Protein AF-I0JNL7-F1 (afdb_monomer)

Secondary structure (DSSP, 8-state):
-TTTS-TT--EEEEETTEEEEE-HHHHHHHHHHHHHHHTTS-EEEEEEEEEEEEEETTEEEEEEEEEEEETTEEPS--EEEEEEEEE-TTT--EE-

Solvent-accessible surface area (backbone atoms only — not comparable to full-atom values): 5604 Å² total; per-residue (Å²): 103,80,90,48,47,33,82,82,31,79,45,77,49,78,56,97,94,42,78,49,78,36,43,34,68,56,49,44,50,54,50,51,53,51,52,61,73,44,67,90,48,60,63,47,81,48,75,45,80,74,48,78,47,74,78,50,99,53,31,34,41,36,32,32,39,35,34,39,30,51,75,86,40,76,48,88,66,65,51,77,44,80,42,62,31,37,50,38,85,89,78,74,42,73,22,60

Structure (mmCIF, N/CA/C/O backbone):
data_AF-I0JNL7-F1
#
_entry.id   AF-I0JNL7-F1
#
loop_
_atom_site.group_PDB
_atom_site.id
_atom_site.type_symbol
_atom_site.label_atom_id
_atom_site.label_alt_id
_atom_site.label_comp_id
_atom_site.label_asym_id
_atom_site.label_entity_id
_atom_site.label_seq_id
_atom_site.pdbx_PDB_ins_code
_atom_site.Cartn_x
_atom_site.Cartn_y
_atom_site.Cartn_z
_atom_site.occupancy
_atom_site.B_iso_or_equiv
_atom_site.auth_seq_id
_atom_site.auth_comp_id
_atom_site.auth_asym_id
_atom_site.auth_atom_id
_atom_site.pdbx_PDB_model_num
ATOM 1 N N . MET A 1 1 ? 1.568 11.200 0.743 1.00 85.19 1 MET A N 1
ATOM 2 C CA . MET A 1 1 ? 1.056 10.433 -0.419 1.00 85.19 1 MET A CA 1
ATOM 3 C C . MET A 1 1 ? 1.863 10.620 -1.693 1.00 85.19 1 MET A C 1
ATOM 5 O O . MET A 1 1 ? 2.372 9.633 -2.199 1.00 85.19 1 MET A O 1
ATOM 9 N N . ARG A 1 2 ? 2.052 11.847 -2.201 1.00 90.69 2 ARG A N 1
ATOM 10 C CA . ARG A 1 2 ? 2.714 12.076 -3.504 1.00 90.69 2 ARG A CA 1
ATOM 11 C C . ARG A 1 2 ? 4.140 11.515 -3.647 1.00 90.69 2 ARG A C 1
ATOM 13 O O . ARG A 1 2 ? 4.547 11.257 -4.769 1.00 90.69 2 ARG A O 1
ATOM 20 N N . ALA A 1 3 ? 4.875 11.337 -2.546 1.00 88.38 3 ALA A N 1
ATOM 21 C CA . ALA A 1 3 ? 6.232 10.782 -2.559 1.00 88.38 3 ALA A CA 1
ATOM 22 C C . ALA A 1 3 ? 6.280 9.255 -2.776 1.00 88.38 3 ALA A C 1
ATOM 24 O O . ALA A 1 3 ? 7.260 8.755 -3.311 1.00 88.38 3 ALA A O 1
ATOM 25 N N . VAL A 1 4 ? 5.224 8.529 -2.385 1.00 89.56 4 VAL A N 1
ATOM 26 C CA . VAL A 1 4 ? 5.210 7.051 -2.348 1.00 89.56 4 VAL A CA 1
ATOM 27 C C . VAL A 1 4 ? 4.334 6.417 -3.429 1.00 89.56 4 VAL A C 1
ATOM 29 O O . VAL A 1 4 ? 4.451 5.223 -3.685 1.00 89.56 4 VAL A O 1
ATOM 32 N N . ILE A 1 5 ? 3.466 7.207 -4.068 1.00 91.94 5 ILE A N 1
ATOM 33 C CA . ILE A 1 5 ? 2.637 6.768 -5.192 1.00 91.94 5 ILE A CA 1
ATOM 34 C C . ILE A 1 5 ? 3.310 7.188 -6.503 1.00 91.94 5 ILE A C 1
ATOM 36 O O . ILE A 1 5 ? 3.659 8.358 -6.681 1.00 91.94 5 ILE A O 1
ATOM 40 N N . SER A 1 6 ? 3.465 6.244 -7.423 1.00 92.69 6 SER A N 1
ATOM 41 C CA . SER A 1 6 ? 3.900 6.462 -8.796 1.00 92.69 6 SER A CA 1
ATOM 42 C C . SER A 1 6 ? 2.882 7.288 -9.573 1.00 92.69 6 SER A C 1
ATOM 44 O O . SER A 1 6 ? 1.671 7.093 -9.469 1.00 92.69 6 SER A O 1
ATOM 46 N N . LYS A 1 7 ? 3.371 8.186 -10.431 1.00 92.62 7 LYS A N 1
ATOM 47 C CA . LYS A 1 7 ? 2.505 8.945 -11.348 1.00 92.62 7 LYS A CA 1
ATOM 48 C C . LYS A 1 7 ? 1.790 8.049 -12.361 1.00 92.62 7 LYS A C 1
ATOM 50 O O . LYS A 1 7 ? 0.745 8.443 -12.869 1.00 92.62 7 LYS A O 1
ATOM 55 N N . ASP A 1 8 ? 2.323 6.853 -12.588 1.00 93.38 8 ASP A N 1
ATOM 56 C CA . ASP A 1 8 ? 1.777 5.853 -13.502 1.00 93.38 8 ASP A CA 1
ATOM 57 C C . ASP A 1 8 ? 0.855 4.846 -12.791 1.00 93.38 8 ASP A C 1
ATOM 59 O O . ASP A 1 8 ? 0.498 3.821 -13.372 1.00 93.38 8 ASP A O 1
ATOM 63 N N . LEU A 1 9 ? 0.472 5.109 -11.531 1.00 93.44 9 LEU A N 1
ATOM 64 C CA . LEU A 1 9 ? -0.412 4.228 -10.770 1.00 93.44 9 LEU A CA 1
ATOM 65 C C . LEU A 1 9 ? -1.728 3.983 -11.517 1.00 93.44 9 LEU A C 1
ATOM 67 O O . LEU A 1 9 ? -2.446 4.922 -11.875 1.00 93.44 9 LEU A O 1
ATOM 71 N N . ILE A 1 10 ? -2.087 2.703 -11.616 1.00 94.81 10 ILE A N 1
ATOM 72 C CA . ILE A 1 10 ? -3.417 2.234 -11.996 1.00 94.81 10 ILE A CA 1
ATOM 73 C C . ILE A 1 10 ? -3.949 1.382 -10.842 1.00 94.81 10 ILE A C 1
ATOM 75 O O . ILE A 1 10 ? -3.498 0.260 -10.615 1.00 94.81 10 ILE A O 1
ATOM 79 N N . GLY A 1 11 ? -4.901 1.933 -10.095 1.00 94.12 11 GLY A N 1
ATOM 80 C CA . GLY A 1 11 ? -5.580 1.258 -8.996 1.00 94.12 11 GLY A CA 1
ATOM 81 C C . GLY A 1 11 ? -6.937 0.715 -9.429 1.00 94.12 11 GLY A C 1
ATOM 82 O O . GLY A 1 11 ? -7.665 1.383 -10.159 1.00 94.12 11 GLY A O 1
ATOM 83 N N . ARG A 1 12 ? -7.299 -0.470 -8.932 1.00 95.25 12 ARG A N 1
ATOM 84 C CA . ARG A 1 12 ? -8.653 -1.025 -9.031 1.00 95.25 12 ARG A CA 1
ATOM 85 C C . ARG A 1 12 ? -9.136 -1.448 -7.653 1.00 95.25 12 ARG A C 1
ATOM 87 O O . ARG A 1 12 ? -8.497 -2.270 -7.000 1.00 95.25 12 ARG A O 1
ATOM 94 N N . GLU A 1 13 ? -10.281 -0.922 -7.239 1.00 94.00 13 GLU A N 1
ATOM 95 C CA . GLU A 1 13 ? -10.981 -1.337 -6.025 1.00 94.00 13 GLU A CA 1
ATOM 96 C C . GLU A 1 13 ? -12.204 -2.171 -6.406 1.00 94.00 13 GLU A C 1
ATOM 98 O O . GLU A 1 13 ? -12.986 -1.778 -7.272 1.00 94.00 13 GLU A O 1
ATOM 103 N N . ILE A 1 14 ? -12.388 -3.311 -5.737 1.00 94.50 14 ILE A N 1
ATOM 104 C CA . ILE A 1 14 ? -13.624 -4.088 -5.816 1.00 94.50 14 ILE A CA 1
ATOM 105 C C . ILE A 1 14 ? -14.317 -4.000 -4.464 1.00 94.50 14 ILE A C 1
ATOM 107 O O . ILE A 1 14 ? -13.836 -4.548 -3.473 1.00 94.50 14 ILE A O 1
ATOM 111 N N . ARG A 1 15 ? -15.469 -3.332 -4.425 1.00 90.19 15 ARG A N 1
ATOM 112 C CA . ARG A 1 15 ? -16.245 -3.131 -3.200 1.00 90.19 15 ARG A CA 1
ATOM 113 C C . ARG A 1 15 ? -17.732 -3.251 -3.495 1.00 90.19 15 ARG A C 1
ATOM 115 O O . ARG A 1 15 ? -18.227 -2.679 -4.460 1.00 90.19 15 ARG A O 1
ATOM 122 N N . GLN A 1 16 ? -18.450 -4.016 -2.668 1.00 89.94 16 GLN A N 1
ATOM 123 C CA . GLN A 1 16 ? -19.906 -4.215 -2.791 1.00 89.94 16 GLN A CA 1
ATOM 124 C C . GLN A 1 16 ? -20.351 -4.632 -4.211 1.00 89.94 16 GLN A C 1
ATOM 126 O O . GLN A 1 16 ? -21.352 -4.148 -4.734 1.00 89.94 16 GLN A O 1
ATOM 131 N N . GLY A 1 17 ? -19.576 -5.509 -4.861 1.00 92.75 17 GLY A N 1
ATOM 132 C CA . GLY A 1 17 ? -19.870 -6.000 -6.213 1.00 92.75 17 GLY A CA 1
ATOM 133 C C . GLY A 1 17 ? -19.610 -4.998 -7.343 1.00 92.75 17 GLY A C 1
ATOM 134 O O . GLY A 1 17 ? -19.960 -5.281 -8.485 1.00 92.75 17 GLY A O 1
ATOM 135 N N . LYS A 1 18 ? -18.998 -3.844 -7.056 1.00 95.69 18 LYS A N 1
ATOM 136 C CA . LYS A 1 18 ? -18.609 -2.839 -8.053 1.00 95.69 18 LYS A CA 1
ATOM 137 C C . LYS A 1 18 ? -17.094 -2.773 -8.175 1.00 95.69 18 LYS A C 1
ATOM 139 O O . LYS A 1 18 ? -16.397 -2.879 -7.170 1.00 95.69 18 LYS A O 1
ATOM 144 N N . ALA A 1 19 ? -16.615 -2.586 -9.401 1.00 95.62 19 ALA A N 1
ATOM 145 C CA . ALA A 1 19 ? -15.219 -2.296 -9.688 1.00 95.62 19 ALA A CA 1
ATOM 146 C C . ALA A 1 19 ? -15.080 -0.810 -10.030 1.00 95.62 19 ALA A C 1
ATOM 148 O O . ALA A 1 19 ? -15.797 -0.319 -10.902 1.00 95.62 19 ALA A O 1
ATOM 149 N N . ASN A 1 20 ? -14.169 -0.120 -9.350 1.00 94.88 20 ASN A N 1
ATOM 150 C CA . ASN A 1 20 ? -13.814 1.265 -9.632 1.00 94.88 20 ASN A CA 1
ATOM 151 C C . ASN A 1 20 ? -12.321 1.347 -9.946 1.00 94.88 20 ASN A C 1
ATOM 153 O O . ASN A 1 20 ? -11.514 0.718 -9.258 1.00 94.88 20 ASN A O 1
ATOM 157 N N . ASP A 1 21 ? -11.973 2.144 -10.953 1.00 95.25 21 ASP A N 1
ATOM 158 C CA . ASP A 1 21 ? -10.591 2.385 -11.356 1.00 95.25 21 ASP A CA 1
ATOM 159 C C . ASP A 1 21 ? -10.160 3.799 -10.961 1.00 95.25 21 ASP A C 1
ATOM 161 O O . ASP A 1 21 ? -10.926 4.756 -11.096 1.00 95.25 21 ASP A O 1
ATOM 165 N N . TYR A 1 22 ? -8.919 3.933 -10.499 1.00 94.06 22 TYR A N 1
ATOM 166 C CA . TYR A 1 22 ? -8.334 5.196 -10.058 1.00 94.06 22 TYR A CA 1
ATOM 167 C C . TYR A 1 22 ? -6.925 5.357 -10.625 1.00 94.06 22 TYR A C 1
ATOM 169 O O . TYR A 1 22 ? -6.138 4.413 -10.645 1.00 94.06 22 TYR A O 1
ATOM 177 N N . GLY A 1 23 ? -6.595 6.571 -11.061 1.00 95.50 23 GLY A N 1
ATOM 178 C CA . GLY A 1 23 ? -5.224 6.952 -11.405 1.00 95.50 23 GLY A CA 1
ATOM 179 C C . GLY A 1 23 ? -4.479 7.570 -10.220 1.00 95.50 23 GLY A C 1
ATOM 180 O O . GLY A 1 23 ? -4.991 7.620 -9.097 1.00 95.50 23 GLY A O 1
ATOM 181 N N . TYR A 1 24 ? -3.296 8.119 -10.494 1.00 95.19 24 TYR A N 1
ATOM 182 C CA . TYR A 1 24 ? -2.467 8.831 -9.517 1.00 95.19 24 TYR A CA 1
ATOM 183 C C . TYR A 1 24 ? -3.223 9.911 -8.730 1.00 95.19 24 TYR A C 1
ATOM 185 O O . TYR A 1 24 ? -3.295 9.828 -7.506 1.00 95.19 24 TYR A O 1
ATOM 193 N N . GLU A 1 25 ? -3.812 10.905 -9.407 1.00 95.88 25 GLU A N 1
ATOM 194 C CA . GLU A 1 25 ? -4.465 12.029 -8.715 1.00 95.88 25 GLU A CA 1
ATOM 195 C C . GLU A 1 25 ? -5.668 11.564 -7.887 1.00 95.88 25 GLU A C 1
ATOM 197 O O . GLU A 1 25 ? -5.776 11.936 -6.723 1.00 95.88 25 GLU A O 1
ATOM 202 N N . GLY A 1 26 ? -6.504 10.671 -8.430 1.00 94.0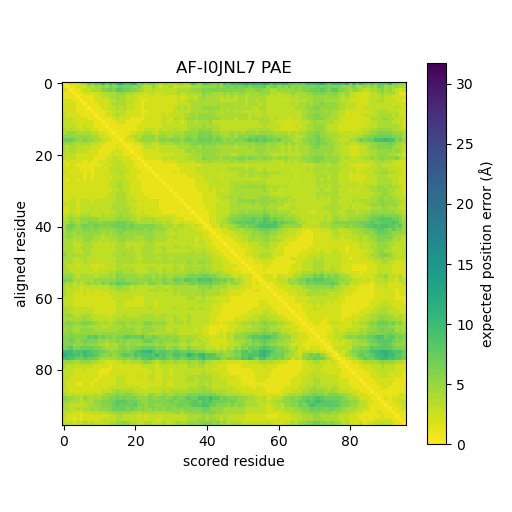6 26 GLY A N 1
ATOM 203 C CA . GLY A 1 26 ? -7.649 10.119 -7.697 1.00 94.06 26 GLY A CA 1
ATOM 204 C C . GLY A 1 26 ? -7.232 9.316 -6.461 1.00 94.06 26 GLY A C 1
ATOM 205 O O . GLY A 1 26 ? -7.862 9.419 -5.412 1.00 94.06 26 GLY A O 1
ATOM 206 N N . SER A 1 27 ? -6.130 8.569 -6.549 1.00 93.56 27 SER A N 1
ATOM 207 C CA . SER A 1 27 ? -5.589 7.823 -5.406 1.00 93.56 27 SER A CA 1
ATOM 208 C C . SER A 1 27 ? -4.987 8.755 -4.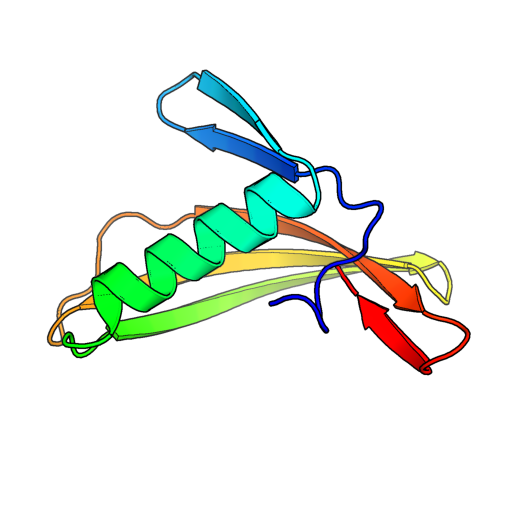354 1.00 93.56 27 SER A C 1
ATOM 210 O O . SER A 1 27 ? -5.213 8.565 -3.161 1.00 93.56 27 SER A O 1
ATOM 212 N N . VAL A 1 28 ? -4.237 9.781 -4.774 1.00 94.88 28 VAL A N 1
ATOM 213 C CA . VAL A 1 28 ? -3.692 10.799 -3.864 1.00 94.88 28 VAL A CA 1
ATOM 214 C C . VAL A 1 28 ? -4.823 11.526 -3.145 1.00 94.88 28 VAL A C 1
ATOM 216 O O . VAL A 1 28 ? -4.773 11.641 -1.923 1.00 94.88 28 VAL A O 1
ATOM 219 N N . GLU A 1 29 ? -5.840 11.978 -3.877 1.00 94.88 29 GLU A N 1
ATOM 220 C CA . GLU A 1 29 ? -6.990 12.680 -3.317 1.00 94.88 29 GLU A CA 1
ATOM 221 C C . GLU A 1 29 ? -7.781 11.791 -2.351 1.00 94.88 29 GLU A C 1
ATOM 223 O O . GLU A 1 29 ? -8.028 12.205 -1.220 1.00 94.88 29 GLU A O 1
ATOM 228 N N . GLY A 1 30 ? -8.104 10.555 -2.744 1.00 92.31 30 GLY A N 1
ATOM 229 C CA . GLY A 1 30 ? -8.841 9.618 -1.893 1.00 92.31 30 GLY A CA 1
ATOM 230 C C . GLY A 1 30 ? -8.121 9.322 -0.575 1.00 92.31 30 GLY A C 1
ATOM 231 O O . GLY A 1 30 ? -8.734 9.344 0.496 1.00 92.31 30 GLY A O 1
ATOM 232 N N . TRP A 1 31 ? -6.799 9.126 -0.619 1.00 92.00 31 TRP A N 1
ATOM 233 C CA . TRP A 1 31 ? -6.004 8.967 0.599 1.00 92.00 31 TRP A CA 1
ATOM 234 C C . TRP A 1 31 ? -5.947 10.249 1.427 1.00 92.00 31 TRP A C 1
ATOM 236 O O . TRP A 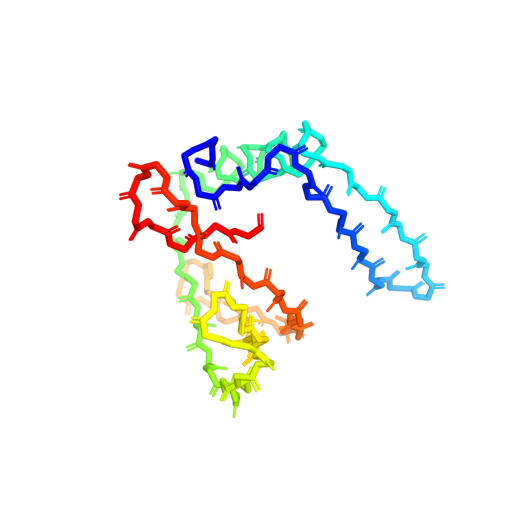1 31 ? -6.103 10.181 2.642 1.00 92.00 31 TRP A O 1
ATOM 246 N N . THR A 1 32 ? -5.763 11.414 0.802 1.00 93.50 32 THR A N 1
ATOM 247 C CA . THR A 1 32 ? -5.779 12.702 1.510 1.00 93.50 32 THR A CA 1
ATOM 248 C C . THR A 1 32 ? -7.104 12.925 2.237 1.00 93.50 32 THR A C 1
ATOM 250 O O . THR A 1 32 ? -7.085 13.260 3.417 1.00 93.50 32 THR A O 1
ATOM 253 N N . GLN A 1 33 ? -8.241 12.676 1.582 1.00 93.38 33 GLN A N 1
ATOM 254 C CA . GLN A 1 33 ? -9.565 12.766 2.204 1.00 93.38 33 GLN A CA 1
ATOM 255 C C . GLN A 1 33 ? -9.716 11.776 3.367 1.00 93.38 33 GLN A C 1
ATOM 257 O O . GLN A 1 33 ? -10.255 12.133 4.410 1.00 93.38 33 GLN A O 1
ATOM 262 N N . THR A 1 34 ? -9.199 10.554 3.214 1.00 89.50 34 THR A N 1
ATOM 263 C CA . THR A 1 34 ? -9.230 9.532 4.271 1.00 89.50 34 THR A CA 1
ATOM 264 C C . THR A 1 34 ? -8.431 9.973 5.499 1.00 89.50 34 THR A C 1
ATOM 266 O O . THR A 1 34 ? -8.945 9.913 6.612 1.00 89.50 34 THR A O 1
ATOM 269 N N . PHE A 1 35 ? -7.196 10.452 5.320 1.00 89.94 35 PHE A N 1
ATOM 270 C CA . PHE A 1 35 ? -6.382 10.938 6.439 1.00 89.94 35 PHE A CA 1
ATOM 271 C C . PHE A 1 35 ? -7.006 12.155 7.121 1.00 89.94 35 PHE A C 1
ATOM 273 O O . PHE A 1 35 ? -7.006 12.223 8.345 1.00 89.94 35 PHE A O 1
ATOM 280 N N . GLU A 1 36 ? -7.575 13.081 6.349 1.00 93.69 36 GLU A N 1
ATOM 281 C CA . GLU A 1 36 ? -8.255 14.254 6.897 1.00 93.69 36 GLU A CA 1
ATOM 282 C C . GLU A 1 36 ? -9.501 13.865 7.705 1.00 93.69 36 GLU A C 1
ATOM 284 O O . GLU A 1 36 ? -9.729 14.406 8.782 1.00 93.69 36 GLU A O 1
ATOM 289 N N . TYR A 1 37 ? -10.285 12.895 7.224 1.00 91.62 37 TYR A N 1
ATOM 290 C CA . TYR A 1 37 ? -11.481 12.408 7.916 1.00 91.62 37 TYR A CA 1
ATOM 291 C C . TYR A 1 37 ? -11.164 11.783 9.285 1.00 91.62 37 TYR A C 1
ATOM 293 O O . TYR A 1 37 ? -11.923 11.963 10.237 1.00 91.62 37 TYR A O 1
ATOM 301 N N . PHE A 1 38 ? -10.041 11.068 9.394 1.00 90.12 38 PHE A N 1
ATOM 302 C CA . PHE A 1 38 ? -9.631 10.374 10.619 1.00 90.12 38 PHE A CA 1
ATOM 303 C C . PHE A 1 38 ? -8.652 11.165 11.497 1.00 90.12 38 PHE A C 1
ATOM 305 O O . PHE A 1 38 ? -8.231 10.650 12.527 1.00 90.12 38 PHE A O 1
ATOM 312 N N . LYS A 1 39 ? -8.289 12.403 11.137 1.00 91.25 39 LYS A N 1
ATOM 313 C CA . LYS A 1 39 ? -7.222 13.160 11.820 1.00 91.25 39 LYS A CA 1
ATOM 314 C C . LYS A 1 39 ? -7.462 13.397 13.319 1.00 91.25 39 LYS A C 1
ATOM 316 O O . LYS A 1 39 ? -6.501 13.520 14.069 1.00 91.25 39 LYS A O 1
ATOM 321 N N . ASP A 1 40 ? -8.730 13.472 13.726 1.00 93.56 40 ASP A N 1
ATOM 322 C CA . ASP A 1 40 ? -9.159 13.750 15.103 1.00 93.56 40 ASP A CA 1
ATOM 323 C C . ASP A 1 40 ? -9.629 12.477 15.838 1.00 93.56 40 ASP A C 1
ATOM 325 O O . ASP A 1 40 ? -10.201 12.563 16.923 1.00 93.56 40 ASP A O 1
ATOM 329 N N . GLN A 1 41 ? -9.428 11.296 15.242 1.00 92.38 41 GLN A N 1
ATOM 330 C CA . GLN A 1 41 ? -9.810 9.998 15.805 1.00 92.38 41 GLN A CA 1
ATOM 331 C C . GLN A 1 41 ? -8.563 9.190 16.165 1.00 92.38 41 GLN A C 1
ATOM 333 O O . GLN A 1 41 ? -7.540 9.273 15.481 1.00 92.38 41 GLN A O 1
ATOM 338 N N . GLU A 1 42 ? -8.646 8.363 17.210 1.00 92.69 42 GLU A N 1
ATOM 339 C CA . GLU A 1 42 ? -7.582 7.403 17.514 1.00 92.69 42 GLU A CA 1
ATOM 340 C C . GLU A 1 42 ? -7.688 6.234 16.530 1.00 92.69 42 GLU A C 1
ATOM 342 O O . GLU A 1 42 ? -8.370 5.238 16.781 1.00 92.69 42 GLU A O 1
ATOM 347 N N . MET A 1 43 ? -7.060 6.399 15.365 1.00 92.44 43 MET A N 1
ATOM 348 C CA . MET A 1 43 ? -7.073 5.418 14.288 1.00 92.44 43 MET A CA 1
ATOM 349 C C . MET A 1 43 ? -5.701 4.776 14.106 1.00 92.44 43 MET A C 1
ATOM 351 O O . MET A 1 43 ? -4.699 5.466 13.912 1.00 92.44 43 MET A O 1
ATOM 355 N N . GLU A 1 44 ? -5.667 3.445 14.110 1.00 92.50 44 GLU A N 1
ATOM 356 C CA . GLU A 1 44 ? -4.459 2.674 13.831 1.00 92.50 44 GLU A CA 1
ATOM 357 C C . GLU A 1 44 ? -4.709 1.670 12.707 1.00 92.50 44 GLU A C 1
ATOM 359 O O . GLU A 1 44 ? -5.680 0.910 12.717 1.00 92.50 44 GLU A O 1
ATOM 364 N N . TRP A 1 45 ? -3.799 1.638 11.733 1.00 91.69 45 TRP A N 1
ATOM 365 C CA . TRP A 1 45 ? -3.790 0.609 10.700 1.00 91.69 45 TRP A CA 1
ATOM 366 C C . TRP A 1 45 ? -3.166 -0.679 11.227 1.00 91.69 45 TRP A C 1
ATOM 368 O O . TRP A 1 45 ? -1.994 -0.714 11.590 1.00 91.69 45 TRP A O 1
ATOM 378 N N . ILE A 1 46 ? -3.912 -1.775 11.138 1.00 94.38 46 ILE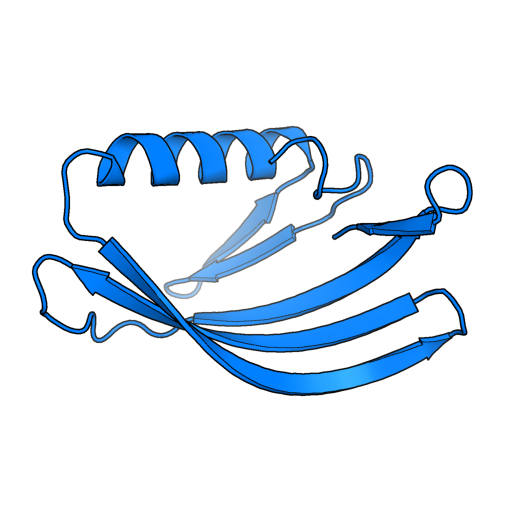 A N 1
ATOM 379 C CA . ILE A 1 46 ? -3.397 -3.120 11.374 1.00 94.38 46 ILE A CA 1
ATOM 380 C C . ILE A 1 46 ? -3.092 -3.748 10.018 1.00 94.38 46 ILE A C 1
ATOM 382 O O . ILE A 1 46 ? -3.990 -4.162 9.278 1.00 94.38 46 ILE A O 1
ATOM 386 N N . LEU A 1 47 ? -1.802 -3.831 9.697 1.00 94.62 47 LEU A N 1
ATOM 387 C CA . LEU A 1 47 ? -1.304 -4.441 8.469 1.00 94.62 47 LEU A CA 1
ATOM 388 C C . LEU A 1 47 ? -0.820 -5.864 8.750 1.00 94.62 47 LEU A C 1
ATOM 390 O O . LEU A 1 47 ? 0.037 -6.094 9.596 1.00 94.62 47 LEU A O 1
ATOM 394 N N . THR A 1 48 ? -1.349 -6.835 8.013 1.00 95.50 48 THR A N 1
ATOM 395 C CA . THR A 1 48 ? -0.913 -8.233 8.054 1.00 95.50 48 THR A CA 1
ATOM 396 C C . THR A 1 48 ? -0.355 -8.625 6.684 1.00 95.50 48 THR A C 1
ATOM 398 O O . THR A 1 48 ? -1.131 -8.998 5.790 1.00 95.50 48 THR A O 1
ATOM 401 N N . PRO A 1 49 ? 0.974 -8.550 6.480 1.00 95.56 49 PRO A N 1
ATOM 402 C CA . PRO A 1 49 ? 1.607 -9.018 5.252 1.00 95.56 49 PRO A CA 1
ATOM 403 C C . PRO A 1 49 ? 1.271 -10.491 5.014 1.00 95.56 49 PRO A C 1
ATOM 405 O O . PRO A 1 49 ? 1.397 -11.313 5.916 1.00 95.56 49 PRO A O 1
ATOM 408 N N . GLN A 1 50 ? 0.816 -10.816 3.808 1.00 97.69 50 GLN A N 1
ATOM 409 C CA . GLN A 1 50 ? 0.505 -12.187 3.401 1.00 97.69 50 GLN A CA 1
ATOM 410 C C . GLN A 1 50 ? 1.632 -12.771 2.553 1.00 97.69 50 GLN A C 1
ATOM 412 O O . GLN A 1 50 ? 2.028 -13.917 2.741 1.00 97.69 50 GLN A O 1
ATOM 417 N N . SER A 1 51 ? 2.154 -11.985 1.608 1.00 97.69 51 SER A N 1
ATOM 418 C CA . SER A 1 51 ? 3.236 -12.422 0.728 1.00 97.69 51 SER A CA 1
ATOM 419 C C . SER A 1 51 ? 3.968 -11.245 0.092 1.00 97.69 51 SER A C 1
ATOM 421 O O . SER A 1 51 ? 3.388 -10.177 -0.115 1.00 97.69 51 SER A O 1
ATOM 423 N N . ILE A 1 52 ? 5.234 -11.470 -0.254 1.00 97.38 52 ILE A N 1
ATOM 424 C CA . ILE A 1 52 ? 6.033 -10.603 -1.120 1.00 97.38 52 ILE A CA 1
ATOM 425 C C . ILE A 1 52 ? 6.575 -11.489 -2.237 1.00 97.38 52 ILE A C 1
ATOM 427 O O . ILE A 1 52 ? 7.388 -12.379 -1.994 1.00 97.38 52 ILE A O 1
ATOM 431 N N . ILE A 1 53 ? 6.117 -11.243 -3.458 1.00 98.06 53 ILE A N 1
ATOM 432 C CA . ILE A 1 53 ? 6.424 -12.043 -4.638 1.00 98.06 53 ILE A CA 1
ATOM 433 C C . ILE A 1 53 ? 7.287 -11.187 -5.572 1.00 98.06 53 ILE A C 1
ATOM 435 O O . ILE A 1 53 ? 6.792 -10.201 -6.124 1.00 98.06 53 ILE A O 1
ATOM 439 N N . PRO A 1 54 ? 8.578 -11.506 -5.756 1.00 97.19 54 PRO A N 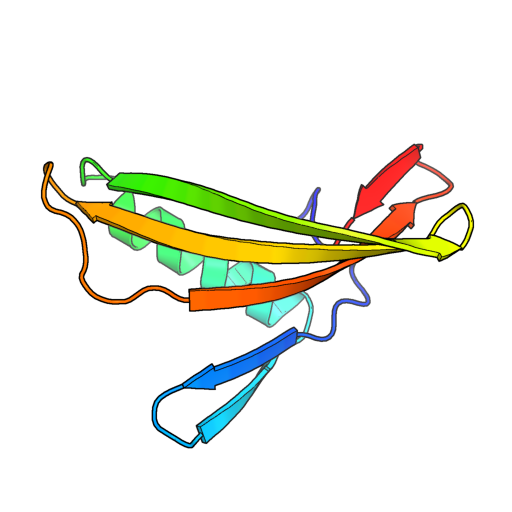1
ATOM 440 C CA . PRO A 1 54 ? 9.406 -10.803 -6.726 1.00 97.19 54 PRO A CA 1
ATOM 441 C C . PRO A 1 54 ? 8.983 -11.186 -8.148 1.00 97.19 54 PRO A C 1
ATOM 443 O O . PRO A 1 54 ? 8.885 -12.368 -8.471 1.00 97.19 54 PRO A O 1
ATOM 446 N N . PHE A 1 55 ? 8.759 -10.191 -9.004 1.00 94.88 55 PHE A N 1
ATOM 447 C CA . PHE A 1 55 ? 8.525 -10.409 -10.437 1.00 94.88 55 PHE A CA 1
ATOM 448 C C . PHE A 1 55 ? 9.805 -10.190 -11.237 1.00 94.88 55 PHE A C 1
ATOM 450 O O . PHE A 1 55 ? 10.141 -10.984 -12.114 1.00 94.88 55 PHE A O 1
ATOM 457 N N . LYS A 1 56 ? 10.536 -9.122 -10.902 1.00 95.06 56 LYS A N 1
ATOM 458 C CA . LYS A 1 56 ? 11.839 -8.754 -11.467 1.00 95.06 56 LYS A CA 1
ATOM 459 C C . LYS A 1 56 ? 12.724 -8.173 -10.365 1.00 95.06 56 LYS A C 1
ATOM 461 O O . LYS A 1 56 ? 12.296 -8.020 -9.223 1.00 95.06 56 LYS A O 1
ATOM 466 N N . SER A 1 57 ? 13.955 -7.795 -10.703 1.00 94.44 57 SER A N 1
ATOM 467 C CA . SER A 1 57 ? 14.855 -7.105 -9.768 1.00 94.44 57 SER A CA 1
ATOM 468 C C . SER A 1 57 ? 14.278 -5.780 -9.247 1.00 94.44 57 SER A C 1
ATOM 470 O O . SER A 1 57 ? 14.506 -5.433 -8.090 1.00 94.44 57 SER A O 1
ATOM 472 N N . ASN A 1 58 ? 13.501 -5.075 -10.074 1.00 96.31 58 ASN A N 1
ATOM 473 C CA . ASN A 1 58 ? 12.911 -3.766 -9.794 1.00 96.31 58 ASN A CA 1
ATOM 474 C C . ASN A 1 58 ? 11.382 -3.795 -9.622 1.00 96.31 58 ASN A C 1
ATOM 476 O O . ASN A 1 58 ? 10.779 -2.732 -9.570 1.00 96.31 58 ASN A O 1
ATOM 480 N N . GLU A 1 59 ? 10.748 -4.970 -9.560 1.00 97.25 59 GLU A N 1
ATOM 481 C CA . GLU A 1 59 ? 9.287 -5.102 -9.461 1.00 97.25 59 GLU A CA 1
ATOM 482 C C . GLU A 1 59 ? 8.905 -6.199 -8.465 1.00 97.25 59 GLU A C 1
ATOM 484 O O . GLU A 1 59 ? 9.390 -7.334 -8.548 1.00 97.25 59 GLU A O 1
ATOM 489 N N . ARG A 1 60 ? 8.009 -5.878 -7.528 1.00 97.75 60 ARG A N 1
ATOM 490 C CA . ARG A 1 60 ? 7.519 -6.816 -6.509 1.00 97.75 60 ARG A CA 1
ATOM 491 C C . ARG A 1 60 ? 6.019 -6.674 -6.334 1.00 97.75 60 ARG A C 1
ATOM 493 O O . ARG A 1 60 ? 5.528 -5.564 -6.188 1.00 97.75 60 ARG A O 1
ATOM 500 N N . MET A 1 61 ? 5.305 -7.788 -6.260 1.00 97.62 61 MET A N 1
ATOM 501 C CA . MET A 1 61 ? 3.937 -7.799 -5.760 1.00 97.62 61 MET A CA 1
ATOM 502 C C . MET A 1 61 ? 3.940 -8.026 -4.254 1.00 97.62 61 MET A C 1
ATOM 504 O O . MET A 1 61 ? 4.559 -8.962 -3.757 1.00 97.62 61 MET A O 1
ATOM 508 N N . VAL A 1 62 ? 3.218 -7.188 -3.527 1.00 97.31 62 VAL A N 1
ATOM 509 C CA . VAL A 1 62 ? 2.996 -7.315 -2.094 1.00 97.31 62 VAL A CA 1
ATOM 510 C C . VAL A 1 62 ? 1.508 -7.543 -1.872 1.00 97.31 62 VAL A C 1
ATOM 512 O O . VAL A 1 62 ? 0.670 -6.772 -2.344 1.00 97.31 62 VAL A O 1
ATOM 515 N N . ILE A 1 63 ? 1.186 -8.624 -1.165 1.00 98.00 63 ILE A N 1
ATOM 516 C CA . ILE A 1 63 ? -0.178 -8.951 -0.759 1.00 98.00 63 ILE A CA 1
ATOM 517 C C . ILE A 1 63 ? -0.296 -8.628 0.724 1.00 98.00 63 ILE A C 1
ATOM 519 O O . ILE A 1 63 ? 0.425 -9.203 1.542 1.00 98.00 63 ILE A O 1
ATOM 523 N N . ILE A 1 64 ? -1.188 -7.707 1.075 1.00 97.31 64 ILE A N 1
ATOM 524 C CA . ILE A 1 64 ? -1.366 -7.234 2.451 1.00 97.31 64 ILE A CA 1
ATOM 525 C C . ILE A 1 64 ? -2.842 -7.288 2.787 1.00 97.31 64 ILE A C 1
ATOM 527 O O . ILE A 1 64 ? -3.671 -6.719 2.082 1.00 97.31 64 ILE A O 1
ATOM 531 N N . ARG A 1 65 ? -3.176 -7.939 3.895 1.00 96.88 65 ARG A N 1
ATOM 532 C CA . ARG A 1 65 ? -4.483 -7.760 4.513 1.00 96.88 65 ARG A CA 1
ATOM 533 C C . ARG A 1 65 ? -4.389 -6.552 5.437 1.00 96.88 65 ARG A C 1
ATOM 535 O O . ARG A 1 65 ? -3.521 -6.536 6.304 1.00 96.88 65 ARG A O 1
ATOM 542 N N . ALA A 1 66 ? -5.260 -5.567 5.266 1.00 95.00 66 ALA A N 1
ATOM 543 C CA . ALA A 1 66 ? -5.347 -4.429 6.169 1.00 95.00 66 ALA A CA 1
ATOM 544 C C . ALA A 1 66 ? -6.727 -4.355 6.818 1.00 95.00 66 ALA A C 1
ATOM 546 O O . ALA A 1 66 ? -7.754 -4.700 6.228 1.00 95.00 66 ALA A O 1
ATOM 547 N N . THR A 1 67 ? -6.736 -3.895 8.052 1.00 94.94 67 THR A N 1
ATOM 548 C CA . THR A 1 67 ? -7.917 -3.442 8.780 1.00 94.94 67 THR A CA 1
ATOM 549 C C . THR A 1 67 ? -7.472 -2.285 9.669 1.00 94.94 67 THR A C 1
ATOM 551 O O . THR A 1 67 ? -6.302 -1.894 9.630 1.00 94.94 67 THR A O 1
ATOM 554 N N . LEU A 1 68 ? -8.384 -1.703 10.428 1.00 93.44 68 LEU A N 1
ATOM 555 C CA . LEU A 1 68 ? -8.083 -0.567 11.279 1.00 93.44 68 LEU A CA 1
ATOM 556 C C . LEU A 1 68 ? -8.854 -0.646 12.591 1.00 93.44 68 LEU A C 1
ATOM 558 O O . LEU A 1 68 ? -9.933 -1.243 12.660 1.00 93.44 68 LEU A O 1
ATOM 562 N N . THR A 1 69 ? -8.280 -0.062 13.632 1.00 94.50 69 THR A N 1
ATOM 563 C CA . THR A 1 69 ? -8.993 0.265 14.865 1.00 94.50 69 THR A CA 1
ATOM 564 C C . THR A 1 69 ? -9.415 1.727 14.819 1.00 94.50 69 THR A C 1
ATOM 566 O O . THR A 1 69 ? -8.715 2.555 14.244 1.00 94.50 69 THR A O 1
ATOM 569 N N . ILE A 1 70 ? -10.577 2.037 15.391 1.00 93.25 70 ILE A N 1
ATOM 570 C CA . ILE A 1 70 ? -11.038 3.408 15.644 1.00 93.25 70 ILE A CA 1
ATOM 571 C C . ILE A 1 70 ? -11.464 3.460 17.105 1.00 93.25 70 ILE A C 1
ATOM 573 O O . ILE A 1 70 ? -12.300 2.653 17.522 1.00 93.25 70 ILE A O 1
ATOM 577 N N . ASP A 1 71 ? -10.869 4.363 17.882 1.00 93.00 71 ASP A N 1
ATOM 578 C CA . ASP A 1 71 ? -11.121 4.530 19.319 1.00 93.00 71 ASP A CA 1
ATOM 579 C C . ASP A 1 71 ? -11.015 3.186 20.072 1.00 93.00 71 ASP A C 1
ATOM 581 O O . ASP A 1 71 ? -11.894 2.776 20.838 1.00 93.00 71 ASP A O 1
ATOM 585 N N . GLY A 1 72 ? -9.961 2.427 19.749 1.00 92.38 72 GLY A N 1
ATOM 586 C CA . GLY A 1 72 ? -9.676 1.104 20.310 1.00 92.38 72 GLY A CA 1
ATOM 587 C C . GLY A 1 72 ? -10.575 -0.040 19.816 1.00 92.38 72 GLY A C 1
ATOM 588 O O . GLY A 1 72 ? -10.383 -1.185 20.230 1.00 92.38 72 GLY A O 1
ATOM 589 N N . LYS A 1 73 ? -11.546 0.212 18.927 1.00 94.06 73 LYS A N 1
ATOM 590 C CA . LYS A 1 73 ? -12.448 -0.819 18.386 1.00 94.06 73 LYS A CA 1
ATOM 591 C C . LYS A 1 73 ? -12.013 -1.272 17.003 1.00 94.06 73 LYS A C 1
ATOM 593 O O . LYS A 1 73 ? -11.891 -0.463 16.089 1.00 94.06 73 LYS A O 1
ATOM 598 N N . LEU A 1 74 ? -11.840 -2.582 16.839 1.00 93.75 74 LEU A N 1
ATOM 599 C CA . LEU A 1 74 ? -11.535 -3.188 15.547 1.00 93.75 74 LEU A CA 1
ATOM 600 C C . LEU A 1 74 ? -12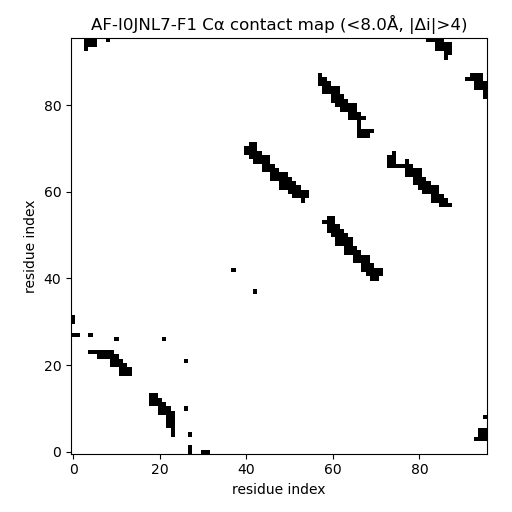.717 -3.037 14.585 1.00 93.75 74 LEU A C 1
ATOM 602 O O . LEU A 1 74 ? -13.841 -3.435 14.900 1.00 93.75 74 LEU A O 1
ATOM 606 N N . VAL A 1 75 ? -12.448 -2.517 13.393 1.00 92.44 75 VAL A N 1
ATOM 607 C CA . VAL A 1 75 ? -13.419 -2.499 12.303 1.00 92.44 75 VAL A CA 1
ATOM 608 C C . VAL A 1 75 ? -13.502 -3.889 11.676 1.00 92.44 75 VAL A C 1
ATOM 610 O O . VAL A 1 75 ? -12.495 -4.478 11.296 1.00 92.44 75 VAL A O 1
ATOM 613 N N . GLU A 1 76 ? -14.719 -4.421 11.548 1.00 87.06 76 GLU A N 1
ATOM 614 C CA . GLU A 1 76 ? -14.954 -5.766 10.998 1.00 87.06 76 GLU A CA 1
ATOM 615 C C . GLU A 1 76 ? -14.463 -5.894 9.547 1.00 87.06 76 GLU A C 1
ATOM 617 O O . GLU A 1 76 ? -13.976 -6.945 9.125 1.00 87.06 76 GLU A O 1
ATOM 622 N N . ALA A 1 77 ? -14.548 -4.805 8.779 1.00 84.06 77 ALA A N 1
ATOM 623 C CA . ALA A 1 77 ? -14.066 -4.777 7.411 1.00 84.06 77 ALA A CA 1
ATOM 624 C C . ALA A 1 77 ? -12.542 -4.970 7.362 1.00 84.06 77 ALA A C 1
ATOM 626 O O . ALA A 1 77 ? -11.764 -4.243 7.986 1.00 84.06 77 ALA A O 1
ATOM 627 N N . SER A 1 78 ? -12.114 -5.938 6.555 1.00 87.50 78 SER A N 1
ATOM 628 C CA . SER A 1 78 ? -10.711 -6.160 6.242 1.00 87.50 78 SER A CA 1
ATOM 629 C C . SER A 1 78 ? -10.533 -6.214 4.733 1.00 87.50 78 SER A C 1
ATOM 631 O O . SER A 1 78 ? -11.126 -7.050 4.054 1.00 87.50 78 SER A O 1
ATOM 633 N N . ASN A 1 79 ? -9.717 -5.303 4.217 1.00 93.00 79 ASN A N 1
ATOM 634 C CA . ASN A 1 79 ? -9.415 -5.204 2.799 1.00 93.00 79 ASN A CA 1
ATOM 635 C C . ASN A 1 79 ? -8.169 -6.037 2.488 1.00 93.00 79 ASN A C 1
ATOM 637 O O . ASN A 1 79 ? -7.201 -6.038 3.253 1.00 93.00 79 ASN A O 1
ATOM 641 N N . LEU A 1 80 ? -8.183 -6.736 1.355 1.00 96.06 80 LEU A N 1
ATOM 642 C CA . LEU A 1 80 ? -7.019 -7.443 0.833 1.00 96.06 80 LEU A CA 1
ATOM 643 C C . LEU A 1 80 ? -6.451 -6.655 -0.345 1.00 96.06 80 LEU A C 1
ATOM 645 O O . LEU A 1 80 ? -7.114 -6.481 -1.365 1.00 96.06 80 LEU A O 1
ATOM 649 N N . PHE A 1 81 ? -5.223 -6.184 -0.192 1.00 95.69 81 PHE A N 1
ATOM 650 C CA . PHE A 1 81 ? -4.520 -5.386 -1.180 1.00 95.69 81 PHE A CA 1
ATOM 651 C C . PHE A 1 81 ? -3.536 -6.257 -1.945 1.00 95.69 81 PHE A C 1
ATOM 653 O O . PHE A 1 81 ? -2.726 -6.960 -1.344 1.00 95.69 81 PHE A O 1
ATOM 660 N N . PHE A 1 82 ? -3.582 -6.153 -3.269 1.00 97.12 82 PHE A N 1
ATOM 661 C CA . PHE A 1 82 ? -2.574 -6.678 -4.182 1.00 97.12 82 PHE A CA 1
ATOM 662 C C . PHE A 1 82 ? -1.899 -5.468 -4.807 1.00 97.12 82 PHE A C 1
ATOM 664 O O . PHE A 1 82 ? -2.536 -4.720 -5.546 1.00 97.12 82 PHE A O 1
ATOM 671 N N . GLN A 1 83 ? -0.654 -5.210 -4.434 1.00 96.00 83 GLN A N 1
ATOM 672 C CA . GLN A 1 83 ? 0.042 -3.977 -4.786 1.00 96.00 83 GLN A CA 1
ATOM 673 C C . GLN A 1 83 ? 1.337 -4.327 -5.497 1.00 96.00 83 GLN A C 1
ATOM 675 O O . GLN A 1 83 ? 2.152 -5.074 -4.959 1.00 96.00 83 GLN A O 1
ATOM 680 N N . VAL A 1 84 ? 1.520 -3.817 -6.709 1.00 96.38 84 VAL A N 1
ATOM 681 C CA . VAL A 1 84 ? 2.799 -3.927 -7.407 1.00 96.38 84 VAL A CA 1
ATOM 682 C C . VAL A 1 84 ? 3.607 -2.693 -7.057 1.00 96.38 84 VAL A C 1
ATOM 684 O O . VAL A 1 84 ? 3.135 -1.585 -7.245 1.00 96.38 84 VAL A O 1
ATOM 687 N N . PHE A 1 85 ? 4.809 -2.900 -6.544 1.00 96.44 85 PHE A N 1
ATOM 688 C CA . PHE A 1 85 ? 5.777 -1.848 -6.306 1.00 96.44 85 PHE A CA 1
ATOM 689 C C . PHE A 1 85 ? 6.865 -1.915 -7.367 1.00 96.44 85 PHE A C 1
ATOM 691 O O . PHE A 1 85 ? 7.370 -3.000 -7.680 1.00 96.44 85 PHE A O 1
ATOM 698 N N . VAL A 1 86 ? 7.263 -0.749 -7.863 1.00 95.88 86 VAL A N 1
ATOM 699 C CA . VAL A 1 86 ? 8.359 -0.572 -8.814 1.00 95.88 86 VAL A CA 1
ATOM 700 C C . VAL A 1 86 ? 9.463 0.247 -8.152 1.00 95.88 86 VAL A C 1
ATOM 702 O O . VAL A 1 86 ? 9.197 1.262 -7.510 1.00 95.88 86 VAL A O 1
ATOM 705 N N . LEU A 1 87 ? 10.710 -0.198 -8.284 1.00 95.75 87 LEU A N 1
ATOM 706 C CA . LEU A 1 87 ? 11.873 0.547 -7.818 1.00 95.75 87 LEU A CA 1
ATOM 707 C C . LEU A 1 87 ? 12.142 1.709 -8.779 1.00 95.75 87 LEU A C 1
ATOM 709 O O . LEU A 1 87 ? 12.480 1.498 -9.945 1.00 95.75 87 LEU A O 1
ATOM 713 N N . ASP A 1 88 ? 12.009 2.930 -8.278 1.00 92.31 88 ASP A N 1
ATOM 714 C CA . ASP A 1 88 ? 12.327 4.152 -9.005 1.00 92.31 88 ASP A CA 1
ATOM 715 C C . ASP A 1 88 ? 13.851 4.272 -9.158 1.00 92.31 88 ASP A C 1
ATOM 717 O O . ASP A 1 88 ? 14.589 4.326 -8.176 1.00 92.31 88 ASP A O 1
ATOM 721 N N . SER A 1 89 ? 14.343 4.302 -10.398 1.00 90.25 89 SER A N 1
ATOM 722 C CA . SER A 1 89 ? 15.785 4.287 -10.678 1.00 90.25 89 SER A CA 1
ATOM 723 C C . SER A 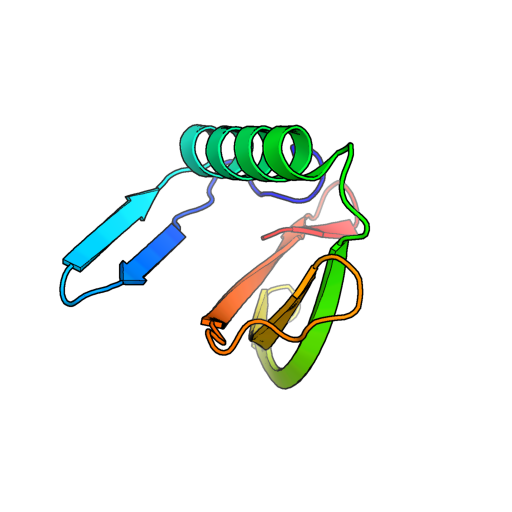1 89 ? 16.506 5.583 -10.305 1.00 90.25 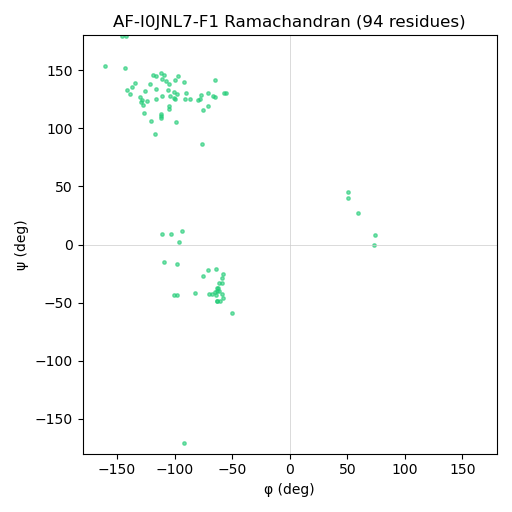89 SER A C 1
ATOM 725 O O . SER A 1 89 ? 17.724 5.575 -10.154 1.00 90.25 89 SER A O 1
ATOM 727 N N . ALA A 1 90 ? 15.790 6.705 -10.198 1.00 90.19 90 ALA A N 1
ATOM 728 C CA . ALA A 1 90 ? 16.390 7.990 -9.849 1.00 90.19 90 ALA A CA 1
ATOM 729 C C . ALA A 1 90 ? 16.559 8.122 -8.330 1.00 90.19 90 ALA A C 1
ATOM 731 O O . ALA A 1 90 ? 17.593 8.581 -7.851 1.00 90.19 90 ALA A O 1
ATOM 732 N N . THR A 1 91 ? 15.548 7.694 -7.575 1.00 91.19 91 THR A N 1
ATOM 733 C CA . THR A 1 91 ? 15.486 7.836 -6.111 1.00 91.19 91 THR A CA 1
ATOM 734 C C . THR A 1 91 ? 15.920 6.584 -5.353 1.00 91.19 91 THR A C 1
ATOM 736 O O . THR A 1 91 ? 16.273 6.687 -4.185 1.00 91.19 91 THR A O 1
ATOM 739 N N . HIS A 1 92 ? 15.969 5.423 -6.014 1.00 92.50 92 HIS A N 1
ATOM 740 C CA . HIS A 1 92 ? 16.213 4.110 -5.403 1.00 92.50 92 HIS A CA 1
ATOM 741 C C . HIS A 1 92 ? 15.168 3.728 -4.338 1.00 92.50 92 HIS A C 1
ATOM 743 O O . HIS A 1 92 ? 15.445 2.938 -3.434 1.00 92.50 92 HIS A O 1
ATOM 749 N N . GLU A 1 93 ? 13.949 4.254 -4.470 1.00 94.06 93 GLU A N 1
ATOM 750 C CA . GLU A 1 93 ? 12.819 3.987 -3.580 1.00 94.06 93 GLU A CA 1
ATOM 751 C C . GLU A 1 93 ? 11.753 3.137 -4.278 1.00 94.06 93 GLU A C 1
ATOM 753 O O . GLU A 1 93 ? 11.513 3.265 -5.480 1.00 94.06 93 GLU A O 1
ATOM 758 N N . TRP A 1 94 ? 11.089 2.264 -3.521 1.00 95.00 94 TRP A N 1
ATOM 759 C CA . TRP A 1 94 ? 9.934 1.520 -4.019 1.00 95.00 94 TRP A CA 1
ATOM 760 C C . TRP A 1 94 ? 8.706 2.424 -4.030 1.00 95.00 94 TRP A C 1
ATOM 762 O O . TRP A 1 94 ? 8.329 2.970 -2.992 1.00 95.00 94 TRP A O 1
ATOM 772 N N . LYS A 1 95 ? 8.063 2.542 -5.189 1.00 94.56 95 LYS A N 1
ATOM 773 C CA . LYS A 1 95 ? 6.816 3.287 -5.364 1.00 94.56 95 LYS A CA 1
ATOM 774 C C . LYS A 1 95 ? 5.701 2.353 -5.783 1.00 94.56 95 LYS A C 1
ATOM 776 O O . LYS A 1 95 ? 5.951 1.385 -6.500 1.00 94.56 95 LYS A O 1
ATOM 781 N N . LEU A 1 96 ? 4.502 2.652 -5.297 1.00 92.56 96 LEU A N 1
ATOM 782 C CA . LEU A 1 96 ? 3.271 1.983 -5.701 1.00 92.56 96 LEU A CA 1
ATOM 783 C C . LEU A 1 96 ? 2.856 2.420 -7.106 1.00 92.56 96 LEU A C 1
ATOM 785 O O . LEU A 1 96 ? 2.757 3.651 -7.290 1.00 92.56 96 LEU A O 1
#

Mean predicted aligned error: 3.49 Å

Sequence (96 aa):
MRAVISKDLIGREIRQGKANDYGYEGSVEGWTQTFEYFKDQEMEWILTPQSIIPFKSNERMVIIRATLTIDGKLVEASNLFFQVFVLDSATHEWKL

Organism: Halobacillus halophilus (strain ATCC 35676 / DSM 2266 / JCM 20832 / KCTC 3685 / LMG 17431 / NBRC 102448 / NCIMB 2269) (NCBI:txid866895)

Foldseek 3Di:
DLVAADQQDWDWDQDPNDIDIDGDVRVVVVVVVVCVVCVPWPKDKDKDWDDWADPDPFKIWTWIWIWMDTNNHTDPDIDIDTDMWGQDPVPRDTHD

Nearest PDB structures (foldseek):
  3cu3-assembly1_A-2  TM=7.269E-01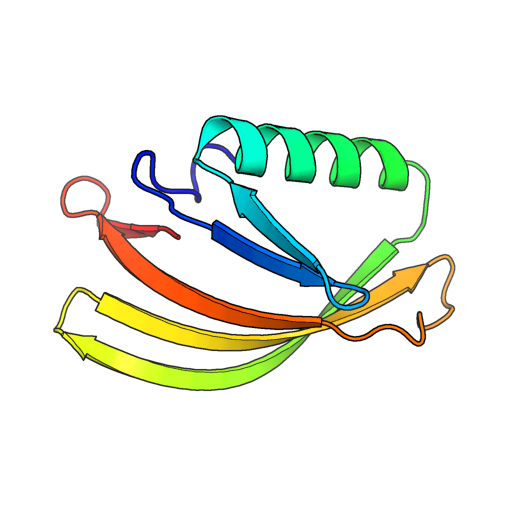  e=5.904E-02  Nostoc punctiforme PCC 73102
  3ef8-assembly1_A  TM=6.542E-01  e=6.238E-02  Novosphingobium aromaticivorans DSM 12444
  7sh3-assembly1_B  TM=7.340E-01  e=1.426E-01  Rickettsia typhi str. Wilmington
  7sjy-assembly2_B  TM=6.550E-01  e=1.209E-01  Acetivibrio thermocellus DSM 1313
  8rtd-assembly1_Y  TM=5.295E-01  e=2.763E-01  Escherichia coli

pLDDT: mean 93.72, std 2.75, range [84.06, 98.06]

Radius of gyration: 14.65 Å; Cα contacts (8 Å, |Δi|>4): 154; chains: 1; bounding box: 36×27×34 Å